Protein AF-A0A2V8HQ29-F1 (afdb_monomer_lite)

Sequence (97 aa):
MDLTMTFQTLPVLTGDKDRSLQEAVGRISVSRGPGGPEADAIVTTTRRLPAVTAAYAPFPEQTEPRLLAALAARGIEQLYTHQAEAFAHVLAGRNVV

Secondary structure (DSSP, 8-state):
--------PPP---S-HHHHHHHHHHHHHH-SSTTSTTS-TT-----PPPP-P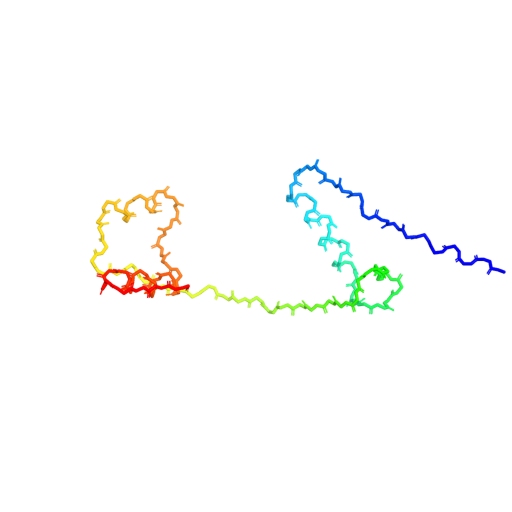PPEEPPPTT--HHHHHHHHTTT--SEEHHHHHHHHHHHTT----

Foldseek 3Di:
DDDPPDQPDDPPPPDDVVVVVVVVVVLCVVDPWPPDPSHRPPDPTDDDDDDDDFAWDAAPPPDDVVVCVVCVVVVNNTHGPVRNVCNVCVVVVHDDD

Radius of gyration: 22.79 Å; chains: 1; bounding box: 53×25×59 Å

pLDDT: mean 78.91, std 18.89, range [34.84, 97.94]

Structure (mmCIF, N/CA/C/O backbone):
data_AF-A0A2V8HQ29-F1
#
_entry.id   AF-A0A2V8HQ29-F1
#
loop_
_atom_site.group_PDB
_atom_site.id
_atom_site.type_symbol
_atom_site.label_atom_id
_atom_site.label_alt_id
_atom_site.label_comp_id
_atom_site.label_asym_id
_atom_site.label_entity_id
_atom_site.label_seq_id
_atom_site.pdbx_PDB_ins_code
_atom_site.Cartn_x
_atom_site.Cartn_y
_atom_site.Cartn_z
_atom_site.occupancy
_atom_site.B_iso_or_equiv
_atom_site.auth_seq_id
_atom_site.auth_comp_id
_atom_site.auth_asym_id
_atom_site.auth_atom_id
_atom_site.pdbx_PDB_model_num
ATOM 1 N N . MET A 1 1 ? 39.447 -10.534 -41.658 1.00 36.25 1 MET A N 1
ATOM 2 C CA . MET A 1 1 ? 38.893 -9.357 -40.960 1.00 36.25 1 MET A CA 1
ATOM 3 C C . MET A 1 1 ? 38.240 -9.890 -39.700 1.00 36.25 1 MET A C 1
ATOM 5 O O . MET A 1 1 ? 37.162 -10.459 -39.794 1.00 36.25 1 MET A O 1
ATOM 9 N N . ASP A 1 2 ? 38.963 -9.842 -38.582 1.00 34.84 2 ASP A N 1
ATOM 10 C CA . ASP A 1 2 ? 38.503 -10.338 -37.281 1.00 34.84 2 ASP A CA 1
ATOM 11 C C . ASP A 1 2 ? 37.498 -9.355 -36.671 1.00 34.84 2 ASP A C 1
ATOM 13 O O . ASP A 1 2 ? 37.817 -8.187 -36.451 1.00 34.84 2 ASP A O 1
ATOM 17 N N . LEU A 1 3 ? 36.275 -9.823 -36.426 1.0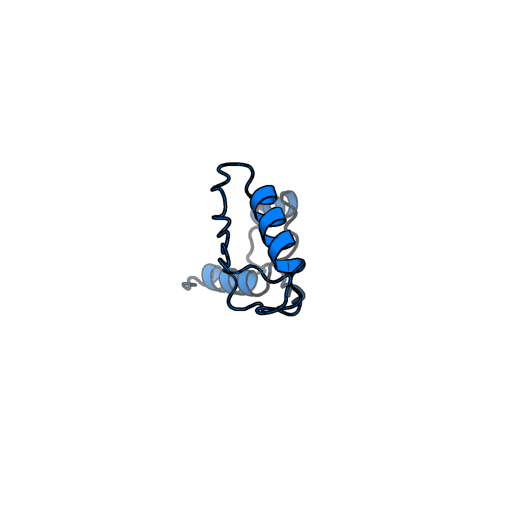0 38.25 3 LEU A N 1
ATOM 18 C CA . LEU A 1 3 ? 35.261 -9.118 -35.645 1.00 38.25 3 LEU A CA 1
ATOM 19 C C . LEU A 1 3 ? 35.412 -9.566 -34.191 1.00 38.25 3 LEU A C 1
ATOM 21 O O . LEU A 1 3 ? 34.799 -10.537 -33.752 1.00 38.25 3 LEU A O 1
ATOM 25 N N . THR A 1 4 ? 36.260 -8.867 -33.444 1.00 35.22 4 THR A N 1
ATOM 26 C CA . THR A 1 4 ? 36.398 -9.058 -32.000 1.00 35.22 4 THR A CA 1
ATOM 27 C C . THR A 1 4 ? 35.099 -8.606 -31.322 1.00 35.22 4 THR A C 1
ATOM 29 O O . THR A 1 4 ? 34.900 -7.419 -31.073 1.00 35.22 4 THR A O 1
ATOM 32 N N . MET A 1 5 ? 34.173 -9.533 -31.058 1.00 39.81 5 MET A N 1
ATOM 33 C CA . MET A 1 5 ? 32.993 -9.259 -30.232 1.00 39.81 5 MET A CA 1
ATOM 34 C C . MET A 1 5 ? 33.421 -9.192 -28.765 1.00 39.81 5 MET A C 1
ATOM 36 O O . MET A 1 5 ? 33.553 -10.207 -28.083 1.00 39.81 5 MET A O 1
ATOM 40 N N . THR A 1 6 ? 33.667 -7.978 -28.282 1.00 38.88 6 THR A N 1
ATOM 41 C CA . THR A 1 6 ? 33.935 -7.705 -26.870 1.00 38.88 6 THR A CA 1
ATOM 42 C C . THR A 1 6 ? 32.649 -7.909 -26.067 1.00 38.88 6 THR A C 1
ATOM 44 O O . THR A 1 6 ? 31.800 -7.024 -26.005 1.00 38.88 6 THR A O 1
ATOM 47 N N . PHE A 1 7 ? 32.489 -9.071 -25.435 1.00 45.34 7 PHE A N 1
ATOM 48 C CA . PHE A 1 7 ? 31.455 -9.266 -24.420 1.00 45.34 7 PHE A CA 1
ATOM 49 C C . PHE A 1 7 ? 31.889 -8.542 -23.142 1.00 45.34 7 PHE A C 1
ATOM 51 O O . PHE A 1 7 ? 32.721 -9.045 -22.386 1.00 45.34 7 PHE A O 1
ATOM 58 N N . GLN A 1 8 ? 31.347 -7.348 -22.891 1.00 54.19 8 GLN A N 1
ATOM 59 C CA . GLN A 1 8 ? 31.441 -6.738 -21.566 1.00 54.19 8 GLN A CA 1
ATOM 60 C C . GLN A 1 8 ? 30.555 -7.532 -20.603 1.00 54.19 8 GLN A C 1
ATOM 62 O O . GLN A 1 8 ? 29.370 -7.254 -20.436 1.00 54.19 8 GLN A O 1
ATOM 67 N N . THR A 1 9 ? 31.132 -8.548 -19.965 1.00 49.62 9 THR A N 1
ATOM 68 C CA . THR A 1 9 ? 30.541 -9.160 -18.774 1.00 49.62 9 THR A CA 1
ATOM 69 C C . THR A 1 9 ? 30.261 -8.069 -17.750 1.00 49.62 9 THR A C 1
ATOM 71 O O . THR A 1 9 ? 31.148 -7.279 -17.421 1.00 49.62 9 THR A O 1
ATOM 74 N N . LEU A 1 10 ? 29.027 -8.031 -17.249 1.00 51.47 10 LEU A N 1
ATOM 75 C CA . LEU A 1 10 ? 28.635 -7.097 -16.204 1.00 51.47 10 LEU A CA 1
ATOM 76 C C . LEU A 1 10 ? 29.508 -7.343 -14.972 1.00 51.47 10 LEU A C 1
ATOM 78 O O . LEU A 1 10 ? 29.476 -8.456 -14.439 1.00 51.47 10 LEU A O 1
ATOM 82 N N . PRO A 1 11 ? 30.290 -6.353 -14.505 1.00 53.88 11 PRO A N 1
ATOM 83 C CA . PRO A 1 11 ? 30.968 -6.498 -13.234 1.00 53.88 11 PRO A CA 1
ATOM 84 C C . PRO A 1 11 ? 29.896 -6.691 -12.161 1.00 53.88 11 PRO A C 1
ATOM 86 O O . PRO A 1 11 ? 28.917 -5.944 -12.099 1.00 53.88 11 PRO A O 1
ATOM 89 N N . VAL A 1 12 ? 30.062 -7.716 -11.326 1.00 50.56 12 VAL A N 1
ATOM 90 C CA . VAL A 1 12 ? 29.226 -7.892 -10.139 1.00 50.56 12 VAL A CA 1
ATOM 91 C C . VAL A 1 12 ? 29.578 -6.758 -9.183 1.00 50.56 12 VAL A C 1
ATOM 93 O O . VAL A 1 12 ? 30.559 -6.825 -8.443 1.00 50.56 12 VAL A O 1
ATOM 96 N N . LEU A 1 13 ? 28.803 -5.677 -9.243 1.00 55.22 13 LEU A N 1
ATOM 97 C CA . LEU A 1 13 ? 28.910 -4.563 -8.315 1.00 55.22 13 LEU A CA 1
ATOM 98 C C . LEU A 1 13 ? 28.257 -4.982 -6.994 1.00 55.22 13 LEU A C 1
ATOM 100 O O . LEU A 1 13 ? 27.067 -4.781 -6.763 1.00 55.22 13 LEU A O 1
ATOM 104 N N . THR A 1 14 ? 29.041 -5.604 -6.114 1.00 49.66 14 THR A N 1
ATOM 105 C CA . THR A 1 14 ? 28.659 -5.774 -4.708 1.00 49.66 14 THR A CA 1
ATOM 106 C C . THR A 1 14 ? 28.758 -4.403 -4.034 1.00 49.66 14 THR A C 1
ATOM 108 O O . THR A 1 14 ? 29.838 -3.966 -3.644 1.00 49.66 14 THR A O 1
ATOM 111 N N . GLY A 1 15 ? 27.632 -3.691 -3.964 1.00 67.44 15 GLY A N 1
ATOM 112 C CA . GLY A 1 15 ? 27.521 -2.331 -3.435 1.00 67.44 15 GLY A CA 1
ATOM 113 C C . GLY A 1 15 ? 26.067 -1.851 -3.372 1.00 67.44 15 GLY A C 1
ATOM 114 O O . GLY A 1 15 ? 25.141 -2.662 -3.361 1.00 67.44 15 GLY A O 1
ATOM 115 N N . ASP A 1 16 ? 25.879 -0.530 -3.319 1.00 73.75 16 ASP A N 1
ATOM 116 C CA . ASP A 1 16 ? 24.581 0.160 -3.310 1.00 73.75 16 ASP A CA 1
ATOM 117 C C . ASP A 1 16 ? 23.667 -0.343 -4.447 1.00 73.75 16 ASP A C 1
ATOM 119 O O . ASP A 1 16 ? 23.911 -0.096 -5.636 1.00 73.75 16 ASP A O 1
ATOM 123 N N . LYS A 1 17 ? 22.645 -1.124 -4.077 1.00 71.31 17 LYS A N 1
ATOM 124 C CA . LYS A 1 17 ? 21.765 -1.830 -5.022 1.00 71.31 17 LYS A CA 1
ATOM 125 C C . LYS A 1 17 ? 21.015 -0.861 -5.926 1.00 71.31 17 LYS A C 1
ATOM 127 O O . LYS A 1 17 ? 20.827 -1.176 -7.099 1.00 71.31 17 LYS A O 1
ATOM 132 N N . ASP A 1 18 ? 20.648 0.308 -5.410 1.00 70.31 18 ASP A N 1
ATOM 133 C CA . ASP A 1 18 ? 19.888 1.309 -6.157 1.00 70.31 18 ASP A CA 1
ATOM 134 C C . ASP A 1 18 ? 20.715 1.876 -7.308 1.00 70.31 18 ASP A C 1
ATOM 136 O O . ASP A 1 18 ? 20.226 1.978 -8.433 1.00 70.31 18 ASP A O 1
ATOM 140 N N . ARG A 1 19 ? 22.005 2.129 -7.068 1.00 74.81 19 ARG A N 1
ATOM 141 C CA . ARG A 1 19 ? 22.943 2.576 -8.104 1.00 74.81 19 ARG A CA 1
ATOM 142 C C . ARG A 1 19 ? 23.158 1.516 -9.174 1.00 74.81 19 ARG A C 1
ATOM 144 O O . ARG A 1 19 ? 23.062 1.811 -10.361 1.00 74.81 19 ARG A O 1
ATOM 151 N N . SER A 1 20 ? 23.387 0.273 -8.753 1.00 74.81 20 SER A N 1
ATOM 152 C CA . SER A 1 20 ? 23.574 -0.852 -9.680 1.00 74.81 20 SER A CA 1
ATOM 153 C C . SER A 1 20 ? 22.327 -1.075 -10.547 1.00 74.81 20 SER A C 1
ATOM 155 O O . SER A 1 20 ? 22.432 -1.342 -11.746 1.00 74.81 20 SER A O 1
ATOM 157 N N . LEU A 1 21 ? 21.138 -0.908 -9.959 1.00 75.06 21 LEU A N 1
ATOM 158 C CA . LEU A 1 21 ? 19.862 -0.955 -10.666 1.00 75.06 21 LEU A CA 1
ATOM 159 C C . LEU A 1 21 ? 19.723 0.209 -11.654 1.00 75.06 21 LEU A C 1
ATOM 161 O O . LEU A 1 21 ? 19.359 -0.019 -12.804 1.00 75.06 21 LEU A O 1
ATOM 165 N N . GLN A 1 22 ? 20.030 1.439 -11.241 1.00 74.88 22 GLN A N 1
ATOM 166 C CA . GLN A 1 22 ? 19.949 2.627 -12.096 1.00 74.88 22 GLN A CA 1
ATOM 167 C C . GLN A 1 22 ? 20.902 2.543 -13.291 1.00 74.88 22 GLN A C 1
ATOM 169 O O . GLN A 1 22 ? 20.507 2.877 -14.407 1.00 74.88 22 GLN A O 1
ATOM 174 N N . GLU A 1 23 ? 22.118 2.032 -13.100 1.00 76.38 23 GLU A N 1
ATOM 175 C CA . GLU A 1 23 ? 23.076 1.799 -14.184 1.00 76.38 23 GLU A CA 1
ATOM 176 C C . GLU A 1 23 ? 22.591 0.720 -15.162 1.00 76.38 23 GLU A C 1
ATOM 178 O O . GLU A 1 23 ? 22.701 0.889 -16.379 1.00 76.38 23 GLU A O 1
ATOM 183 N N . ALA A 1 24 ? 22.033 -0.383 -14.653 1.00 73.31 24 ALA A N 1
ATOM 184 C CA . ALA A 1 24 ? 21.456 -1.435 -15.488 1.00 73.31 24 ALA A CA 1
ATOM 185 C C . ALA A 1 24 ? 20.240 -0.929 -16.281 1.00 73.31 24 ALA A C 1
ATOM 187 O O . ALA A 1 24 ? 20.159 -1.135 -17.492 1.00 73.31 24 ALA A O 1
ATOM 188 N N . VAL A 1 25 ? 19.328 -0.208 -15.624 1.00 74.06 25 VAL A N 1
ATOM 189 C CA . VAL A 1 25 ? 18.159 0.413 -16.263 1.00 74.06 25 VAL A CA 1
ATOM 190 C C . VAL A 1 25 ? 18.590 1.450 -17.294 1.00 74.06 25 VAL A C 1
ATOM 192 O O . VAL A 1 25 ? 18.009 1.480 -18.376 1.00 74.06 25 VAL A O 1
ATOM 195 N N . GLY A 1 26 ? 19.608 2.265 -17.007 1.00 72.81 26 GLY A N 1
ATOM 196 C CA . GLY A 1 26 ? 20.159 3.246 -17.941 1.00 72.81 26 GLY A CA 1
ATOM 197 C C . GLY A 1 26 ? 20.639 2.591 -19.234 1.00 72.81 26 GLY A C 1
ATOM 198 O O . GLY A 1 26 ? 20.206 2.988 -20.312 1.00 72.81 26 GLY A O 1
ATOM 199 N N . ARG A 1 27 ? 21.435 1.520 -19.133 1.00 69.88 27 ARG A N 1
ATOM 200 C CA . ARG A 1 27 ? 21.926 0.760 -20.297 1.00 69.88 27 ARG A CA 1
ATOM 201 C C . ARG A 1 27 ? 20.791 0.132 -21.112 1.00 69.88 27 ARG A C 1
ATOM 203 O O . ARG A 1 27 ? 20.783 0.247 -22.334 1.00 69.88 27 ARG A O 1
ATOM 210 N N . ILE A 1 28 ? 19.785 -0.438 -20.447 1.00 66.38 28 ILE A N 1
ATOM 211 C CA . ILE A 1 28 ? 18.603 -1.009 -21.117 1.00 66.38 28 ILE A CA 1
ATOM 212 C C . ILE A 1 28 ? 17.745 0.088 -21.772 1.00 66.38 28 ILE A C 1
ATOM 214 O O . ILE A 1 28 ? 17.207 -0.119 -22.858 1.00 66.38 28 ILE A O 1
ATOM 218 N N . SER A 1 29 ? 17.632 1.261 -21.144 1.00 65.50 29 SER A N 1
ATOM 219 C CA . SER A 1 29 ? 16.780 2.368 -21.608 1.00 65.50 29 SER A CA 1
ATOM 220 C C . SER A 1 29 ? 17.364 3.137 -22.793 1.00 65.50 29 SER A C 1
ATOM 222 O O . SER A 1 29 ? 16.599 3.761 -23.527 1.00 65.50 29 SER A O 1
ATOM 224 N N . VAL A 1 30 ? 18.688 3.094 -22.989 1.00 63.09 30 VAL A N 1
ATOM 225 C CA . VAL A 1 30 ? 19.357 3.636 -24.186 1.00 63.09 30 VAL A CA 1
ATOM 226 C C . VAL A 1 30 ? 18.994 2.810 -25.425 1.00 63.09 30 VAL A C 1
ATOM 228 O O . VAL A 1 30 ? 18.774 3.370 -26.497 1.00 63.09 30 VAL A O 1
ATOM 231 N N . SER A 1 31 ? 18.814 1.493 -25.277 1.00 60.38 31 SER A N 1
ATOM 232 C CA . SER A 1 31 ? 18.341 0.651 -26.376 1.00 60.38 31 SER A CA 1
ATOM 233 C C . SER A 1 31 ? 16.854 0.910 -26.672 1.00 60.38 31 SER A C 1
ATOM 235 O O . SER A 1 31 ? 15.970 0.654 -25.852 1.00 60.38 31 SER A O 1
ATOM 237 N N . ARG A 1 32 ? 16.541 1.404 -27.879 1.00 57.06 32 ARG A N 1
ATOM 238 C CA . ARG A 1 32 ? 15.144 1.550 -28.350 1.00 57.06 32 ARG A CA 1
ATOM 239 C C . ARG A 1 32 ? 14.433 0.203 -28.559 1.00 57.06 32 ARG A C 1
ATOM 241 O O . ARG A 1 32 ? 13.215 0.178 -28.714 1.00 57.06 32 ARG A O 1
ATOM 248 N N . GLY A 1 33 ? 15.184 -0.897 -28.552 1.00 58.56 33 GLY A N 1
ATOM 249 C CA . GLY A 1 33 ? 14.719 -2.273 -28.683 1.00 58.56 33 GLY A CA 1
ATOM 250 C C . GLY A 1 33 ? 15.897 -3.240 -28.879 1.00 58.56 33 GLY A C 1
ATOM 251 O O . GLY A 1 33 ? 17.010 -2.790 -29.169 1.00 58.56 33 GLY A O 1
ATOM 252 N N . PRO A 1 34 ? 15.677 -4.557 -28.727 1.00 57.34 34 PRO A N 1
ATOM 253 C CA . PRO A 1 34 ? 16.673 -5.572 -29.075 1.00 57.34 34 PRO A CA 1
ATOM 254 C C . PRO A 1 34 ? 17.023 -5.508 -30.577 1.00 57.34 34 PRO A C 1
ATOM 256 O O . PRO A 1 34 ? 16.146 -5.290 -31.412 1.00 57.34 34 PRO A O 1
ATOM 259 N N . GLY A 1 35 ? 18.300 -5.702 -30.926 1.00 57.75 35 GLY A N 1
ATOM 260 C CA . GLY A 1 35 ? 18.767 -5.814 -32.320 1.00 57.75 35 GLY A CA 1
ATOM 261 C C . GLY A 1 35 ? 19.134 -4.507 -33.044 1.00 57.75 35 GLY A C 1
ATOM 262 O O . GLY A 1 35 ? 19.467 -4.551 -34.226 1.00 57.75 35 GLY A O 1
ATOM 263 N N . GLY A 1 36 ? 19.091 -3.351 -32.370 1.00 63.66 36 GLY A N 1
ATOM 264 C CA . GLY A 1 36 ? 19.631 -2.087 -32.894 1.00 63.66 36 GLY A CA 1
ATOM 265 C C . GLY A 1 36 ? 21.154 -1.954 -32.706 1.00 63.66 36 GLY A C 1
ATOM 266 O O . GLY A 1 36 ? 21.730 -2.678 -31.900 1.00 63.66 36 GLY A O 1
ATOM 267 N N . PRO A 1 37 ? 21.824 -1.004 -33.386 1.00 63.09 37 PRO A N 1
ATOM 268 C CA . PRO A 1 37 ? 23.276 -0.794 -33.262 1.00 63.09 37 PRO A CA 1
ATOM 269 C C . PRO A 1 37 ? 23.728 -0.367 -31.852 1.00 63.09 37 PRO A C 1
ATOM 271 O O . PRO A 1 37 ? 24.894 -0.523 -31.513 1.00 63.09 37 PRO A O 1
ATOM 274 N N . GLU A 1 38 ? 22.806 0.144 -31.032 1.00 66.38 38 GLU A N 1
ATOM 275 C CA . GLU A 1 38 ? 23.017 0.499 -29.618 1.00 66.38 38 GLU A CA 1
ATOM 276 C C . GLU A 1 38 ? 22.443 -0.553 -28.647 1.00 66.38 38 GLU A C 1
ATOM 278 O O . GLU A 1 38 ? 22.385 -0.320 -27.440 1.00 66.38 38 GLU A O 1
ATOM 283 N N . ALA A 1 39 ? 21.952 -1.691 -29.151 1.00 64.38 39 ALA A N 1
ATOM 284 C CA . ALA A 1 39 ? 21.389 -2.737 -28.306 1.00 64.38 39 ALA A CA 1
ATOM 285 C C . ALA A 1 39 ? 22.500 -3.527 -27.604 1.00 64.38 39 ALA A C 1
ATOM 287 O O . ALA A 1 39 ? 23.476 -3.945 -28.224 1.00 64.38 39 ALA A O 1
ATOM 288 N N . ASP A 1 40 ? 22.321 -3.763 -26.306 1.00 67.88 40 ASP A N 1
ATOM 289 C CA . ASP A 1 40 ? 23.213 -4.614 -25.524 1.00 67.88 40 ASP A CA 1
ATOM 290 C C . ASP A 1 40 ? 23.138 -6.065 -26.039 1.00 67.88 40 ASP A C 1
ATOM 292 O O . ASP A 1 40 ? 22.049 -6.628 -26.184 1.00 67.88 40 ASP A O 1
ATOM 296 N N . ALA A 1 41 ? 24.296 -6.672 -26.319 1.00 69.31 41 ALA A N 1
ATOM 297 C CA . ALA A 1 41 ? 24.420 -7.978 -26.969 1.00 69.31 41 ALA A CA 1
ATOM 298 C C . ALA A 1 41 ? 23.771 -9.132 -26.181 1.00 69.31 41 ALA A C 1
ATOM 300 O O . ALA A 1 41 ? 23.475 -10.175 -26.765 1.00 69.31 41 ALA A O 1
ATOM 301 N N . ILE A 1 42 ? 23.541 -8.964 -24.873 1.00 72.25 42 ILE A N 1
ATOM 302 C CA . ILE A 1 42 ? 22.899 -9.981 -24.023 1.00 72.25 42 ILE A CA 1
ATOM 303 C C . ILE A 1 42 ? 21.388 -9.767 -23.832 1.00 72.25 42 ILE A C 1
ATOM 305 O O . ILE A 1 42 ? 20.708 -10.645 -23.297 1.00 72.25 42 ILE A O 1
ATOM 309 N N . VAL A 1 43 ? 20.831 -8.627 -24.253 1.00 70.19 43 VAL A N 1
ATOM 310 C CA . VAL A 1 43 ? 19.402 -8.318 -24.091 1.00 70.19 43 VAL A CA 1
ATOM 311 C C . VAL A 1 43 ? 18.611 -8.875 -25.274 1.00 70.19 43 VAL A C 1
ATOM 313 O O . VAL A 1 43 ? 18.663 -8.359 -26.387 1.00 70.19 43 VAL A O 1
ATOM 316 N N . THR A 1 44 ? 17.822 -9.922 -25.025 1.00 75.88 44 THR A N 1
ATOM 317 C CA . THR A 1 44 ? 17.037 -10.614 -26.064 1.00 75.88 44 THR A CA 1
ATOM 318 C C . THR A 1 44 ? 15.656 -10.000 -26.301 1.00 75.88 44 THR A C 1
ATOM 320 O O . THR A 1 44 ? 15.076 -10.164 -27.375 1.00 75.88 44 THR A O 1
ATOM 323 N N . THR A 1 45 ? 15.094 -9.297 -25.312 1.00 73.25 45 THR A N 1
ATOM 324 C CA . THR A 1 45 ? 13.783 -8.642 -25.421 1.00 73.25 45 THR A CA 1
ATOM 325 C C . THR A 1 45 ? 13.609 -7.523 -24.403 1.00 73.25 45 THR A C 1
ATOM 327 O O . THR A 1 45 ? 14.013 -7.648 -23.249 1.00 73.25 45 THR A O 1
ATOM 330 N N . THR A 1 46 ? 12.939 -6.447 -24.818 1.00 73.81 46 THR A N 1
ATOM 331 C CA . THR A 1 46 ? 12.465 -5.383 -23.929 1.00 73.81 46 THR A CA 1
ATOM 332 C C . THR A 1 46 ? 10.960 -5.198 -24.106 1.00 73.81 46 THR A C 1
ATOM 334 O O . THR A 1 46 ? 10.438 -5.197 -25.220 1.00 73.81 46 THR A O 1
ATOM 337 N N . ARG A 1 47 ? 10.230 -5.053 -22.994 1.00 76.50 47 ARG A N 1
ATOM 338 C CA . ARG A 1 47 ? 8.797 -4.733 -23.001 1.00 76.50 47 ARG A CA 1
ATOM 339 C C . ARG A 1 47 ? 8.521 -3.629 -21.997 1.00 76.50 47 ARG A C 1
ATOM 341 O O . ARG A 1 47 ? 8.764 -3.800 -20.806 1.00 76.50 47 ARG A O 1
ATOM 348 N N . ARG A 1 48 ? 7.967 -2.513 -22.466 1.00 78.44 48 ARG A N 1
ATOM 349 C CA . ARG A 1 48 ? 7.465 -1.456 -21.586 1.00 78.44 48 ARG A CA 1
ATOM 350 C C . ARG A 1 48 ? 6.071 -1.840 -21.105 1.00 78.44 48 ARG A C 1
ATOM 352 O O . ARG A 1 48 ? 5.169 -2.019 -21.918 1.00 78.44 48 ARG A O 1
ATOM 359 N N . LEU A 1 49 ? 5.907 -1.983 -19.796 1.00 88.31 49 LEU A N 1
ATOM 360 C CA . LEU A 1 49 ? 4.585 -2.120 -19.195 1.00 88.31 49 LEU A CA 1
ATOM 361 C C . LEU A 1 49 ? 3.971 -0.724 -19.032 1.00 88.31 49 LEU 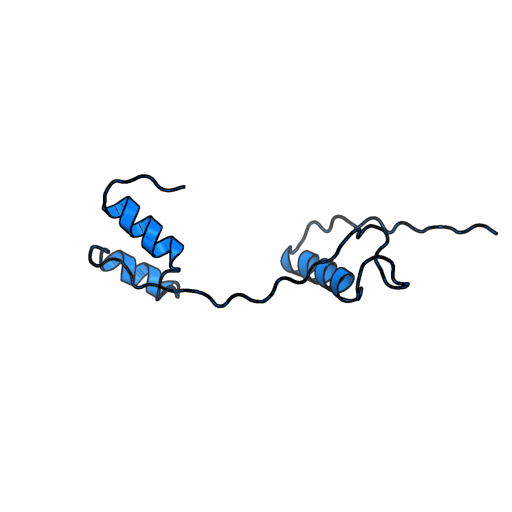A C 1
ATOM 363 O O . LEU A 1 49 ? 4.703 0.212 -18.694 1.00 88.31 49 LEU A O 1
ATOM 367 N N . PRO A 1 50 ? 2.665 -0.556 -19.292 1.00 91.31 50 PRO A N 1
ATOM 368 C CA . PRO A 1 50 ? 1.997 0.695 -18.975 1.00 91.31 50 PRO A CA 1
ATOM 369 C C . PRO A 1 50 ? 2.051 0.936 -17.463 1.00 91.31 50 PRO A C 1
ATOM 371 O O . PRO A 1 50 ? 2.012 -0.008 -16.672 1.00 91.31 50 PRO A O 1
ATOM 374 N N . ALA A 1 51 ? 2.135 2.205 -17.064 1.00 93.12 51 ALA A N 1
ATOM 375 C CA . ALA A 1 51 ? 1.970 2.568 -15.665 1.00 93.12 51 ALA A CA 1
ATOM 376 C C . ALA A 1 51 ? 0.554 2.191 -15.208 1.00 93.12 51 ALA A C 1
ATOM 378 O O . ALA A 1 51 ? -0.415 2.409 -15.937 1.00 93.12 51 ALA A O 1
ATOM 379 N N . VAL A 1 52 ? 0.442 1.631 -14.006 1.00 95.69 52 VAL A N 1
ATOM 380 C CA . VAL A 1 52 ? -0.841 1.271 -13.398 1.00 95.69 52 VAL A CA 1
ATOM 381 C C . VAL A 1 52 ? -1.039 2.154 -12.179 1.00 95.69 52 VAL A C 1
ATOM 383 O O . VAL A 1 52 ? -0.211 2.158 -11.269 1.00 95.69 52 VAL A O 1
ATOM 386 N N . THR A 1 53 ? -2.128 2.919 -12.176 1.00 96.50 53 THR A N 1
ATOM 387 C CA . THR A 1 53 ? -2.511 3.720 -11.015 1.00 96.50 53 THR A CA 1
ATOM 388 C C . THR A 1 53 ? -2.852 2.798 -9.855 1.00 96.50 53 THR A C 1
ATOM 390 O O . THR A 1 53 ? -3.536 1.788 -10.020 1.00 96.50 53 THR A O 1
ATOM 393 N N . ALA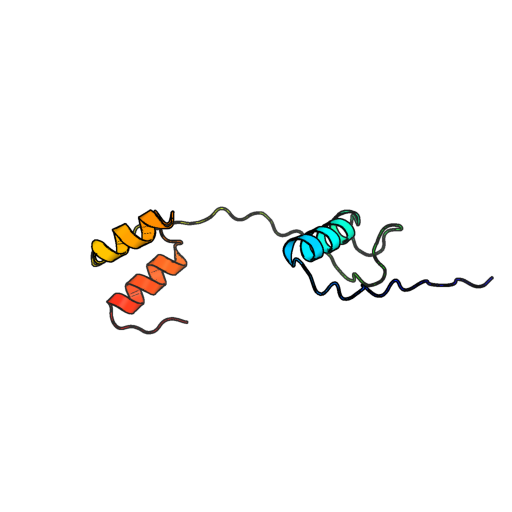 A 1 54 ? -2.387 3.167 -8.669 1.00 95.50 54 ALA A N 1
ATOM 394 C CA . ALA A 1 54 ? -2.733 2.486 -7.439 1.00 95.50 54 ALA A CA 1
ATOM 395 C C . ALA A 1 54 ? -4.253 2.470 -7.203 1.00 95.50 54 ALA A C 1
ATOM 397 O O . ALA A 1 54 ? -4.913 3.504 -7.299 1.00 95.50 54 ALA A O 1
ATOM 398 N N . ALA A 1 55 ? -4.788 1.302 -6.850 1.00 97.81 55 ALA A N 1
ATOM 399 C CA . ALA A 1 55 ? -6.153 1.157 -6.362 1.00 97.81 55 ALA A CA 1
ATOM 400 C C . ALA A 1 55 ? -6.128 1.021 -4.837 1.00 97.81 55 ALA A C 1
ATOM 402 O O . ALA A 1 55 ? -5.453 0.134 -4.303 1.00 97.81 55 ALA A O 1
ATOM 403 N N . TYR A 1 56 ? -6.877 1.885 -4.155 1.00 97.94 56 TYR A N 1
ATOM 404 C CA . TYR A 1 56 ? -6.930 1.949 -2.697 1.00 97.94 56 TYR A CA 1
ATOM 405 C C . TYR A 1 56 ? -8.312 1.580 -2.160 1.00 97.94 56 TYR A C 1
ATOM 407 O O . TYR A 1 56 ? -9.318 1.684 -2.863 1.00 97.94 56 TYR A O 1
ATOM 415 N N . ALA A 1 57 ? -8.342 1.154 -0.903 1.00 97.06 57 ALA A N 1
ATOM 416 C CA . ALA A 1 57 ? -9.540 0.858 -0.137 1.00 97.06 57 ALA A CA 1
ATOM 417 C C . ALA A 1 57 ? -9.353 1.310 1.325 1.00 97.06 57 ALA A C 1
ATOM 419 O O . ALA A 1 57 ? -8.217 1.375 1.814 1.00 97.06 57 ALA A O 1
ATOM 420 N N . PRO A 1 58 ? -10.449 1.631 2.038 1.00 94.75 58 PRO A N 1
ATOM 421 C CA . PRO A 1 58 ? -10.374 1.979 3.450 1.00 94.75 58 PRO A CA 1
ATOM 422 C C . PRO A 1 58 ? -9.938 0.776 4.297 1.00 94.75 58 PRO A C 1
ATOM 424 O O . PRO A 1 58 ? -10.045 -0.382 3.887 1.00 94.75 58 PRO A O 1
ATOM 427 N N . PHE A 1 59 ? -9.478 1.058 5.514 1.00 95.44 59 PHE A N 1
ATOM 428 C CA . PHE A 1 59 ? -9.278 0.024 6.524 1.00 95.44 59 PHE A CA 1
ATOM 429 C C . PHE A 1 59 ? -10.616 -0.643 6.895 1.00 95.44 59 PHE A C 1
ATOM 431 O O . PHE A 1 59 ? -11.628 0.058 6.974 1.00 95.44 59 PHE A O 1
ATOM 438 N N . PRO A 1 60 ? -10.644 -1.963 7.165 1.00 93.44 60 PRO A N 1
ATOM 439 C CA . PRO A 1 60 ? -11.832 -2.626 7.701 1.00 93.44 60 PRO A CA 1
ATOM 440 C C . PRO A 1 60 ? -12.316 -1.970 9.000 1.00 93.44 60 PRO A C 1
ATOM 442 O O . PRO A 1 60 ? -11.501 -1.568 9.830 1.00 93.44 60 PRO A O 1
ATO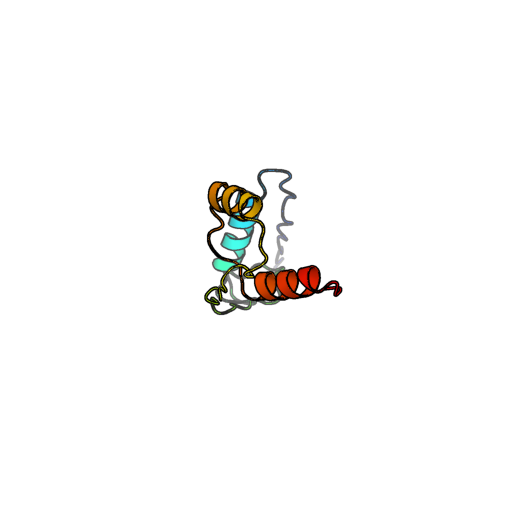M 445 N N . GLU A 1 61 ? -13.629 -1.913 9.223 1.00 90.94 61 GLU A N 1
ATOM 446 C CA . GLU A 1 61 ? -14.210 -1.247 10.402 1.00 90.94 61 GLU A CA 1
ATOM 447 C C . GLU A 1 61 ? -13.743 -1.854 11.732 1.00 90.94 61 GLU A C 1
ATOM 449 O O . GLU A 1 61 ? -13.608 -1.142 12.723 1.00 90.94 61 GLU A O 1
ATOM 454 N N . GLN A 1 62 ? -13.435 -3.156 11.755 1.00 91.19 62 GLN A N 1
ATOM 455 C CA . GLN A 1 62 ? -12.927 -3.828 12.955 1.00 91.19 62 GLN A CA 1
ATOM 456 C C . GLN A 1 62 ? -11.429 -3.577 13.214 1.00 91.19 62 GLN A C 1
ATOM 458 O O . GLN A 1 62 ? -10.843 -4.220 14.087 1.00 91.19 62 GLN A O 1
ATOM 463 N N . THR A 1 63 ? -10.777 -2.692 12.451 1.00 92.81 63 THR A N 1
ATOM 464 C CA . THR A 1 63 ? -9.350 -2.400 12.634 1.00 92.81 63 THR A CA 1
ATOM 465 C C . THR A 1 63 ? -9.117 -1.697 13.967 1.00 92.81 63 THR A C 1
ATOM 467 O O . THR A 1 63 ? -9.704 -0.658 14.259 1.00 92.81 63 THR A O 1
ATOM 470 N N . GLU A 1 64 ? -8.201 -2.245 14.763 1.00 94.56 64 GLU A N 1
ATOM 471 C CA . GLU A 1 64 ? -7.834 -1.692 16.065 1.00 94.56 64 GLU A CA 1
ATOM 472 C C . GLU A 1 64 ? -7.270 -0.257 15.936 1.00 94.56 64 GLU A C 1
ATOM 474 O O . GLU A 1 64 ? -6.298 -0.047 15.197 1.00 94.56 64 GLU A O 1
ATOM 479 N N . PRO A 1 65 ? -7.803 0.744 16.668 1.00 94.94 65 PRO A N 1
ATOM 480 C CA . PRO A 1 65 ? -7.366 2.137 16.542 1.00 94.94 65 PRO A CA 1
ATOM 481 C C . PRO A 1 65 ? -5.869 2.358 16.789 1.00 94.94 65 PRO A C 1
ATOM 483 O O . PRO A 1 65 ? -5.250 3.225 16.168 1.00 94.94 65 PRO A O 1
ATOM 486 N N . ARG A 1 66 ? -5.250 1.556 17.667 1.00 96.94 66 ARG A N 1
ATOM 487 C CA . ARG A 1 66 ? -3.802 1.638 17.927 1.00 96.94 66 ARG A CA 1
ATOM 488 C C . ARG A 1 66 ? -2.973 1.227 16.712 1.00 96.94 66 ARG A C 1
ATOM 490 O O . ARG A 1 66 ? -1.910 1.800 16.479 1.00 96.94 66 ARG A O 1
ATOM 497 N N . LEU A 1 67 ? -3.463 0.263 15.933 1.00 94.56 67 LEU A N 1
ATOM 498 C CA . LEU A 1 67 ? -2.822 -0.162 14.694 1.00 94.56 67 LEU A CA 1
ATOM 499 C C . LEU A 1 67 ? -2.939 0.926 13.621 1.00 94.56 67 LEU A C 1
ATOM 501 O O . LEU A 1 67 ? -1.941 1.228 12.972 1.00 94.56 67 LEU A O 1
ATOM 505 N N . LEU A 1 68 ? -4.109 1.563 13.489 1.00 95.25 68 LEU A N 1
ATOM 506 C CA . LEU A 1 68 ? -4.295 2.697 12.573 1.00 95.25 68 LEU A CA 1
ATOM 507 C C . LEU A 1 68 ? -3.299 3.824 12.866 1.00 95.25 68 LEU A C 1
ATOM 509 O O . LEU A 1 68 ? -2.619 4.295 11.958 1.00 95.25 68 LEU A O 1
ATOM 513 N N . ALA A 1 69 ? -3.148 4.206 14.137 1.00 96.50 69 ALA A N 1
ATOM 514 C CA . ALA A 1 69 ? -2.196 5.241 14.539 1.00 96.50 69 ALA A CA 1
ATOM 515 C C . ALA A 1 69 ? -0.739 4.861 14.215 1.00 96.50 69 ALA A C 1
ATOM 517 O O . ALA A 1 69 ? 0.028 5.689 13.723 1.00 96.50 69 ALA A O 1
ATOM 518 N N . ALA A 1 70 ? -0.356 3.602 14.451 1.00 97.38 70 ALA A N 1
ATOM 519 C CA . ALA A 1 70 ? 0.988 3.114 14.146 1.00 97.38 70 ALA A CA 1
ATOM 520 C C . ALA A 1 70 ? 1.282 3.080 12.635 1.00 97.38 70 ALA A C 1
ATOM 522 O O . ALA A 1 70 ? 2.406 3.368 12.222 1.00 97.38 70 ALA A O 1
ATOM 523 N N . LEU A 1 71 ? 0.288 2.741 11.810 1.00 95.81 71 LEU A N 1
ATOM 524 C CA . LEU A 1 71 ? 0.403 2.746 10.350 1.00 95.81 71 LEU A CA 1
ATOM 525 C C . LEU A 1 71 ? 0.472 4.174 9.798 1.00 95.81 71 LEU A C 1
ATOM 527 O O . LEU A 1 71 ? 1.360 4.471 8.997 1.00 95.81 71 LEU A O 1
ATOM 531 N N . ALA A 1 72 ? -0.369 5.079 10.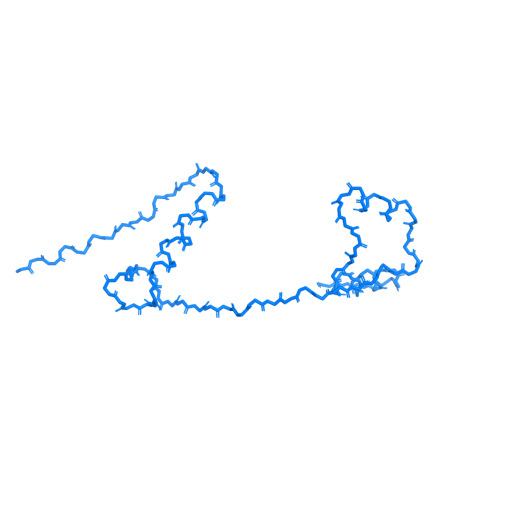302 1.00 96.44 72 ALA A N 1
ATOM 532 C CA . ALA A 1 72 ? -0.342 6.492 9.934 1.00 96.44 72 ALA A CA 1
ATOM 533 C C . ALA A 1 72 ? 1.004 7.152 10.282 1.00 96.44 72 ALA A C 1
ATOM 535 O O . ALA A 1 72 ? 1.572 7.863 9.457 1.00 96.44 72 ALA A O 1
ATOM 536 N N . ALA A 1 73 ? 1.591 6.839 11.445 1.00 97.81 73 ALA A N 1
ATOM 537 C CA . ALA A 1 73 ? 2.928 7.315 11.825 1.00 97.81 73 ALA A CA 1
ATOM 538 C C . ALA A 1 73 ? 4.047 6.849 10.868 1.00 97.81 73 ALA A C 1
ATOM 540 O O . ALA A 1 73 ? 5.138 7.417 10.862 1.00 97.81 73 ALA A O 1
ATOM 541 N N . ARG A 1 74 ? 3.784 5.821 10.052 1.00 96.94 74 ARG A N 1
ATOM 542 C CA . ARG A 1 74 ? 4.680 5.304 9.006 1.00 96.94 74 ARG A CA 1
ATOM 543 C C . ARG A 1 74 ? 4.285 5.786 7.603 1.00 96.94 74 ARG A C 1
ATOM 545 O O . ARG A 1 74 ? 4.833 5.282 6.627 1.00 96.94 74 ARG A O 1
ATOM 552 N N . GLY A 1 75 ? 3.345 6.728 7.498 1.00 96.38 75 GLY A N 1
ATOM 553 C CA . GLY A 1 75 ? 2.847 7.280 6.235 1.00 96.38 75 GLY A CA 1
ATOM 554 C C . GLY A 1 75 ? 1.842 6.387 5.501 1.00 96.38 75 GLY A C 1
ATOM 555 O O . GLY A 1 75 ? 1.624 6.576 4.308 1.00 96.38 75 GLY A O 1
ATOM 556 N N . ILE A 1 76 ? 1.250 5.396 6.175 1.00 95.62 76 ILE A N 1
ATOM 557 C CA . ILE A 1 76 ? 0.255 4.494 5.582 1.00 95.62 76 ILE A CA 1
ATOM 558 C C . ILE A 1 76 ? -1.137 4.966 6.000 1.00 95.62 76 ILE A C 1
ATOM 560 O O . ILE A 1 76 ? -1.622 4.632 7.080 1.00 95.62 76 ILE A O 1
ATOM 564 N N . GLU A 1 77 ? -1.773 5.749 5.132 1.00 93.12 77 GLU A N 1
ATOM 565 C CA . GLU A 1 77 ? -3.098 6.337 5.383 1.00 93.12 77 GLU A CA 1
ATOM 566 C C . GLU A 1 77 ? -4.252 5.528 4.771 1.00 93.12 77 GLU A C 1
ATOM 568 O O . GLU A 1 77 ? -5.389 5.635 5.223 1.00 93.12 77 GLU A O 1
ATOM 573 N N . GLN A 1 78 ? -3.974 4.707 3.753 1.00 94.88 78 GLN A N 1
ATOM 574 C CA . GLN A 1 78 ? -4.942 3.830 3.087 1.00 94.88 78 GLN A CA 1
ATOM 575 C C . GLN A 1 78 ? -4.281 2.506 2.700 1.00 94.88 78 GLN A C 1
ATOM 577 O O . GLN A 1 78 ? -3.061 2.432 2.535 1.00 94.88 78 GLN A O 1
ATOM 582 N N . LEU A 1 79 ? -5.094 1.465 2.534 1.00 97.12 79 LEU A N 1
ATOM 583 C CA . LEU A 1 79 ? -4.639 0.158 2.074 1.00 97.12 79 LEU A CA 1
ATOM 584 C C . LEU A 1 79 ? -4.752 0.069 0.558 1.00 97.12 79 LEU A C 1
ATOM 586 O O . LEU A 1 79 ? -5.695 0.594 -0.034 1.00 97.12 79 LEU A O 1
ATOM 590 N N . TYR A 1 80 ? -3.843 -0.665 -0.078 1.00 97.69 80 TYR A N 1
ATOM 591 C CA . TYR A 1 80 ? -4.126 -1.149 -1.426 1.00 97.69 80 TYR A CA 1
ATOM 592 C C . TYR A 1 80 ? -5.313 -2.117 -1.392 1.00 97.69 80 TYR A C 1
ATOM 594 O O . TYR A 1 80 ? -5.505 -2.833 -0.409 1.00 97.69 80 TYR A O 1
ATOM 602 N N . THR A 1 81 ? -6.089 -2.190 -2.474 1.00 97.69 81 THR A N 1
ATOM 603 C CA . THR A 1 81 ? -7.287 -3.051 -2.538 1.00 97.69 81 THR A CA 1
ATOM 604 C C . THR A 1 81 ? -7.011 -4.502 -2.138 1.00 97.69 81 THR A C 1
ATOM 606 O O . THR A 1 81 ? -7.742 -5.055 -1.323 1.00 97.69 81 THR A O 1
ATOM 609 N N . HIS A 1 82 ? -5.911 -5.087 -2.618 1.00 96.56 82 HIS A N 1
ATOM 610 C CA . HIS A 1 82 ? -5.505 -6.451 -2.260 1.00 96.56 82 HIS A CA 1
ATOM 611 C C . HIS A 1 82 ? -5.124 -6.597 -0.776 1.00 96.56 82 HIS A C 1
ATOM 613 O O . HIS A 1 82 ? -5.341 -7.648 -0.180 1.00 96.56 82 HIS A O 1
ATOM 619 N N . GLN A 1 83 ? -4.585 -5.546 -0.151 1.00 96.88 83 GLN A N 1
ATOM 620 C CA . GLN A 1 83 ? -4.290 -5.546 1.284 1.00 96.88 83 GLN A CA 1
ATOM 621 C C . GLN A 1 83 ? -5.573 -5.463 2.107 1.00 96.88 83 GLN A C 1
ATOM 623 O O . GLN A 1 83 ? -5.703 -6.187 3.089 1.00 96.88 83 GLN A O 1
ATOM 628 N N . ALA A 1 84 ? -6.523 -4.609 1.713 1.00 96.31 84 ALA A N 1
ATOM 629 C CA . ALA A 1 84 ? -7.817 -4.503 2.382 1.00 96.31 84 ALA A CA 1
ATOM 630 C C . ALA A 1 84 ? -8.603 -5.820 2.299 1.00 96.31 84 ALA A C 1
ATOM 632 O O . ALA A 1 84 ? -9.154 -6.267 3.304 1.00 96.31 84 ALA A O 1
ATOM 633 N N . GLU A 1 85 ? -8.592 -6.474 1.133 1.00 96.12 85 GLU A N 1
ATOM 634 C CA . GLU A 1 85 ? -9.171 -7.805 0.947 1.00 96.12 85 GLU A CA 1
ATOM 635 C C . GLU A 1 85 ? -8.492 -8.828 1.864 1.00 96.12 85 GLU A C 1
ATOM 637 O O . GLU A 1 85 ? -9.160 -9.452 2.690 1.00 96.12 85 GLU A O 1
ATOM 642 N N . ALA A 1 86 ? -7.162 -8.946 1.808 1.00 97.12 86 ALA A N 1
ATOM 643 C CA . ALA A 1 86 ? -6.434 -9.886 2.653 1.00 97.12 86 ALA A CA 1
ATOM 644 C C . ALA A 1 86 ? -6.700 -9.648 4.150 1.00 97.12 86 ALA A C 1
ATOM 646 O O . ALA A 1 86 ? -6.939 -10.592 4.905 1.00 97.12 86 ALA A O 1
ATOM 647 N N . PHE A 1 87 ? -6.736 -8.385 4.578 1.00 95.94 87 PHE A N 1
ATOM 648 C CA . PHE A 1 87 ? -7.033 -8.018 5.959 1.00 95.94 87 PHE A CA 1
ATOM 649 C C . PHE A 1 87 ? -8.460 -8.438 6.352 1.00 95.94 87 PHE A C 1
ATOM 651 O O . PHE A 1 87 ? -8.648 -9.103 7.372 1.00 95.94 87 PHE A O 1
ATOM 658 N N . ALA A 1 88 ? -9.467 -8.155 5.523 1.00 94.31 88 ALA A N 1
ATOM 659 C CA . ALA A 1 88 ? -10.841 -8.588 5.779 1.00 94.31 88 ALA A CA 1
ATOM 660 C C . ALA A 1 88 ? -10.973 -10.122 5.864 1.00 94.31 88 ALA A C 1
ATOM 662 O O . ALA A 1 88 ? -11.730 -10.638 6.688 1.00 94.31 88 ALA A O 1
ATOM 663 N N . HIS A 1 89 ? -10.220 -10.868 5.050 1.00 96.31 89 HIS A N 1
ATOM 664 C CA . HIS A 1 89 ? -10.158 -12.329 5.138 1.00 96.31 89 HIS A CA 1
ATOM 665 C C . HIS A 1 89 ? -9.576 -12.805 6.472 1.00 96.31 89 HIS A C 1
ATOM 667 O O . HIS A 1 89 ? -10.187 -13.654 7.125 1.00 96.31 89 HIS A O 1
ATOM 673 N N . VAL A 1 90 ? -8.458 -12.224 6.910 1.00 95.56 90 VAL A N 1
ATOM 674 C CA . VAL A 1 90 ? -7.809 -12.573 8.183 1.00 95.56 90 VAL A CA 1
ATOM 675 C C . VAL A 1 90 ? -8.699 -12.236 9.383 1.00 95.56 90 VAL A C 1
ATOM 677 O O . VAL A 1 90 ? -8.849 -13.068 10.276 1.00 95.56 90 VAL A O 1
ATOM 680 N N . LEU A 1 91 ? -9.353 -11.068 9.391 1.00 93.62 91 LEU A N 1
ATOM 681 C CA . LEU A 1 91 ? -10.302 -10.685 10.450 1.00 93.62 91 LEU A CA 1
ATOM 682 C C . LEU A 1 91 ? -11.491 -11.647 10.549 1.00 93.62 91 LEU A C 1
ATOM 684 O O . LEU A 1 91 ? -12.024 -11.868 11.632 1.00 93.62 91 LEU A O 1
ATOM 688 N N . ALA A 1 92 ? -11.880 -12.253 9.430 1.00 94.38 92 ALA A N 1
ATOM 689 C CA . ALA A 1 92 ? -12.920 -13.269 9.381 1.00 94.38 92 ALA A CA 1
ATOM 690 C C . ALA A 1 92 ? -12.408 -14.701 9.647 1.00 94.38 92 ALA A C 1
ATOM 692 O O . ALA A 1 92 ? -13.143 -15.661 9.410 1.00 94.38 92 ALA A O 1
ATOM 693 N N . GLY A 1 93 ? -11.157 -14.868 10.092 1.00 96.38 93 GLY A N 1
ATOM 694 C CA . GLY A 1 93 ? -10.559 -16.173 10.390 1.00 96.38 93 GLY A CA 1
ATOM 695 C C . GLY A 1 93 ? -10.274 -17.035 9.155 1.00 96.38 93 GLY A C 1
ATOM 696 O O . GLY A 1 93 ? -10.187 -18.257 9.270 1.00 96.38 93 GLY A O 1
ATOM 697 N N . ARG A 1 94 ? -10.164 -16.428 7.966 1.00 97.50 94 ARG A N 1
ATOM 698 C CA . ARG A 1 94 ? -9.844 -17.121 6.710 1.00 97.50 94 ARG A CA 1
ATOM 699 C C . ARG A 1 94 ? -8.361 -16.990 6.371 1.00 97.50 94 ARG A C 1
ATOM 701 O O . ARG A 1 94 ? -7.715 -16.002 6.708 1.00 97.50 94 ARG A O 1
ATOM 708 N N . ASN A 1 95 ? -7.850 -17.974 5.638 1.00 96.44 95 ASN A N 1
ATOM 709 C CA . ASN A 1 95 ? -6.489 -17.955 5.107 1.00 96.44 95 ASN A CA 1
ATOM 710 C C . ASN A 1 95 ? -6.413 -17.125 3.812 1.00 96.44 95 ASN A C 1
ATOM 712 O O . ASN A 1 95 ? -7.395 -17.035 3.070 1.00 96.44 95 ASN A O 1
ATOM 716 N N . VAL A 1 96 ? -5.238 -16.558 3.543 1.00 96.06 96 VAL A N 1
ATOM 717 C CA . VAL A 1 96 ? -4.897 -15.767 2.346 1.00 96.06 96 VAL A CA 1
ATOM 718 C C . VAL A 1 96 ? -3.571 -16.271 1.767 1.00 96.06 96 VAL A C 1
ATOM 720 O O . VAL A 1 96 ? -2.808 -16.914 2.493 1.00 96.06 96 VAL A O 1
ATOM 723 N N . VAL A 1 97 ? -3.307 -16.007 0.484 1.00 90.06 97 VAL A N 1
ATOM 724 C CA . VAL A 1 97 ? -2.081 -16.412 -0.234 1.00 90.06 97 VAL A CA 1
ATOM 725 C C . VAL A 1 97 ? -1.429 -15.238 -0.942 1.00 90.06 97 VAL A C 1
ATOM 727 O O . VAL A 1 97 ? -2.180 -14.352 -1.405 1.00 90.06 97 VAL A O 1
#